Protein AF-A0A267GB12-F1 (afdb_monomer)

Secondary structure (DSSP, 8-state):
--HHHHHHHHHHHHGGGGGS-HHHHHT-TTBTTTB-HHHHHHHHHTTS-TTS--HHHHTT--HHHHHHHHHH---HHHHHHHHHHHHHHHHHHHHHTT-SS--THHHHHHHHHHHHHHHHHHHHHHHHHHHHHHHHS--

InterPro domains:
  IPR019465 Conserved oligomeric Golgi complex subunit 5 [PTHR13228] (1-113)

Mean predicted aligned error: 7.19 Å

Nearest PDB structures (foldseek):
  4p1n-assembly1_B  TM=3.080E-01  e=4.284E+00  Kluyveromyces marxianus

Foldseek 3Di:
DDPVVLVVLLCVLCVVLLPDDLQCLLPRPCDPPSYQLLVSLVSLQVVWDPLLDDLCVLVVHDPVVVVVVVVVDPDSLVSLVSRLVSLVVSVVVCVVVVPPDDTPNSVSSNCSSVVVNVVVVVVVVVVVVVVVVVVPPDD

Radius of gyration: 17.63 Å; Cα contacts (8 Å, |Δi|>4): 93; chains: 1; bounding box: 53×39×48 Å

Organism: NCBI:txid282301

pLDDT: mean 87.81, std 12.52, range [43.09, 97.31]

Structure (mmCIF, N/CA/C/O backbone):
data_AF-A0A267GB12-F1
#
_entry.id   AF-A0A267GB12-F1
#
loop_
_atom_site.group_PDB
_atom_site.id
_atom_site.type_symbol
_atom_site.label_atom_id
_atom_site.label_alt_id
_atom_site.label_comp_id
_atom_site.label_asym_id
_atom_site.label_entity_id
_atom_site.label_seq_id
_atom_site.pdbx_PDB_ins_code
_atom_site.Cartn_x
_atom_site.Cartn_y
_atom_site.Cartn_z
_atom_site.occupancy
_atom_site.B_iso_or_equiv
_atom_site.auth_seq_id
_atom_site.auth_comp_id
_atom_site.auth_asym_id
_atom_site.auth_atom_id
_atom_site.pdbx_PDB_model_num
ATOM 1 N N . MET A 1 1 ? 13.654 -4.481 -26.142 1.00 50.53 1 MET A N 1
ATOM 2 C CA . MET A 1 1 ? 12.817 -5.687 -25.912 1.00 50.53 1 MET A CA 1
ATOM 3 C C . MET A 1 1 ? 11.371 -5.267 -26.121 1.00 50.53 1 MET A C 1
ATOM 5 O O . MET A 1 1 ? 11.050 -4.176 -25.683 1.00 50.53 1 MET A O 1
ATOM 9 N N . SER A 1 2 ? 10.529 -6.041 -26.812 1.00 71.25 2 SER A N 1
ATOM 10 C CA . SER A 1 2 ? 9.129 -5.641 -27.029 1.00 71.25 2 SER A CA 1
ATOM 11 C C . SER A 1 2 ? 8.368 -5.544 -25.702 1.00 71.25 2 SER A C 1
ATOM 13 O O . SER A 1 2 ? 8.548 -6.398 -24.827 1.00 71.25 2 SER A O 1
ATOM 15 N N . ASP A 1 3 ? 7.495 -4.541 -25.563 1.00 74.50 3 ASP A N 1
ATOM 16 C CA . ASP A 1 3 ? 6.668 -4.331 -24.364 1.00 74.50 3 ASP A CA 1
ATOM 17 C C . ASP A 1 3 ? 5.916 -5.599 -23.958 1.00 74.50 3 ASP A C 1
ATOM 19 O O . ASP A 1 3 ? 5.821 -5.933 -22.776 1.00 74.50 3 ASP A O 1
ATOM 23 N N . LEU A 1 4 ? 5.442 -6.377 -24.932 1.00 83.19 4 LEU A N 1
ATOM 24 C CA . LEU A 1 4 ? 4.748 -7.642 -24.695 1.00 83.19 4 LEU A CA 1
ATOM 25 C C . LEU A 1 4 ? 5.577 -8.628 -23.850 1.00 83.19 4 LEU A C 1
ATOM 27 O O . LEU A 1 4 ? 5.041 -9.289 -22.960 1.00 83.19 4 LEU A O 1
ATOM 31 N N . GLY A 1 5 ? 6.894 -8.691 -24.069 1.00 87.06 5 GLY A N 1
ATOM 32 C CA . GLY A 1 5 ? 7.792 -9.539 -23.284 1.00 87.06 5 GLY A CA 1
ATOM 33 C C . GLY A 1 5 ? 7.933 -9.078 -21.830 1.00 87.06 5 GLY A C 1
ATOM 34 O O . GLY A 1 5 ? 8.073 -9.905 -20.927 1.00 87.06 5 GLY A O 1
ATOM 35 N N . GLN A 1 6 ? 7.859 -7.771 -21.567 1.00 84.75 6 GLN A N 1
ATOM 36 C CA . GLN A 1 6 ? 7.873 -7.229 -20.204 1.00 84.75 6 GLN A CA 1
ATOM 37 C C . GLN A 1 6 ? 6.561 -7.526 -19.469 1.00 84.75 6 GLN A C 1
ATOM 39 O O . GLN A 1 6 ? 6.592 -8.019 -18.340 1.00 84.75 6 GLN A O 1
ATOM 44 N N . HIS A 1 7 ? 5.418 -7.308 -20.124 1.00 87.81 7 HIS A N 1
ATOM 45 C CA . HIS A 1 7 ? 4.098 -7.613 -19.563 1.00 87.81 7 HIS A CA 1
ATOM 46 C C . HIS A 1 7 ? 3.942 -9.107 -19.250 1.00 87.81 7 HIS A C 1
ATOM 48 O O . HIS A 1 7 ? 3.457 -9.472 -18.178 1.00 87.81 7 HIS A O 1
ATOM 54 N N . TYR A 1 8 ? 4.425 -9.982 -20.134 1.00 90.38 8 TYR A N 1
ATOM 55 C CA . TYR A 1 8 ? 4.409 -11.426 -19.902 1.00 90.38 8 TYR A CA 1
ATOM 56 C C . TYR A 1 8 ? 5.275 -11.842 -18.702 1.00 90.38 8 TYR A C 1
ATOM 58 O O . TYR A 1 8 ? 4.828 -12.625 -17.859 1.00 90.38 8 TYR A O 1
ATOM 66 N N . ARG A 1 9 ? 6.491 -11.286 -18.574 1.00 89.69 9 ARG A N 1
ATOM 67 C CA . ARG A 1 9 ? 7.366 -11.531 -17.412 1.00 89.69 9 ARG A CA 1
ATOM 68 C C . ARG A 1 9 ? 6.711 -11.092 -16.104 1.00 89.69 9 ARG A C 1
ATOM 70 O O . ARG A 1 9 ? 6.697 -11.869 -15.152 1.00 89.69 9 ARG A O 1
ATOM 77 N N . ARG A 1 10 ? 6.103 -9.902 -16.088 1.00 92.56 10 ARG A N 1
ATOM 78 C CA . ARG A 1 10 ? 5.327 -9.385 -14.949 1.00 92.56 10 ARG A CA 1
ATOM 79 C C . ARG A 1 10 ? 4.206 -10.334 -14.552 1.00 92.56 10 ARG A C 1
ATOM 81 O O . ARG A 1 10 ? 4.124 -10.728 -13.395 1.00 92.56 10 ARG A O 1
ATOM 88 N N . LEU A 1 11 ? 3.382 -10.761 -15.507 1.00 93.06 11 LEU A N 1
ATOM 89 C CA . LEU A 1 11 ? 2.267 -11.665 -15.226 1.00 93.06 11 LEU A CA 1
ATOM 90 C C . LEU A 1 11 ? 2.745 -13.004 -14.643 1.00 93.06 11 LEU A C 1
ATOM 92 O O . LEU A 1 11 ? 2.154 -13.515 -13.690 1.00 93.06 11 LEU A O 1
ATOM 96 N N . ARG A 1 12 ? 3.838 -13.556 -15.184 1.00 94.00 12 ARG A N 1
ATOM 97 C CA . ARG A 1 12 ? 4.435 -14.805 -14.697 1.00 94.00 12 ARG A CA 1
ATOM 98 C C . ARG A 1 12 ? 4.982 -14.668 -13.275 1.00 94.00 12 ARG A C 1
ATOM 100 O O . ARG A 1 12 ? 4.768 -15.577 -12.478 1.00 94.00 12 ARG A O 1
ATOM 107 N N . ALA A 1 13 ? 5.646 -13.556 -12.962 1.00 93.69 13 ALA A N 1
ATOM 108 C CA . ALA A 1 13 ? 6.149 -13.270 -11.618 1.00 93.69 13 ALA A CA 1
ATOM 109 C C . ALA A 1 13 ? 5.013 -12.989 -10.618 1.00 93.69 13 ALA A C 1
ATOM 111 O O . ALA A 1 13 ? 5.096 -13.387 -9.460 1.00 93.69 13 ALA A O 1
ATOM 112 N N . PHE A 1 14 ? 3.922 -12.360 -11.068 1.00 94.44 14 PHE A N 1
ATOM 113 C CA . PHE A 1 14 ? 2.789 -11.995 -10.217 1.00 94.44 14 PHE A CA 1
ATOM 114 C C . PHE A 1 14 ? 1.895 -13.187 -9.854 1.00 94.44 14 PHE A C 1
ATOM 116 O O . PHE A 1 14 ? 1.460 -13.311 -8.712 1.00 94.44 14 PHE A O 1
ATOM 123 N N . ARG A 1 15 ? 1.625 -14.095 -10.804 1.00 93.94 15 ARG A N 1
ATOM 124 C CA . ARG A 1 15 ? 0.722 -15.246 -10.612 1.00 93.94 15 ARG A CA 1
ATOM 125 C C . ARG A 1 15 ? 0.960 -16.048 -9.318 1.00 93.94 15 ARG A C 1
ATOM 127 O O . ARG A 1 15 ? -0.029 -16.313 -8.636 1.00 93.94 15 ARG A O 1
ATOM 134 N N . PRO A 1 16 ? 2.191 -16.461 -8.948 1.00 93.50 16 PRO A N 1
ATOM 135 C CA . PRO A 1 16 ? 2.405 -17.223 -7.715 1.00 93.50 16 PRO A CA 1
ATOM 136 C C . PRO A 1 16 ? 2.072 -16.425 -6.447 1.00 93.50 16 PRO A C 1
ATOM 138 O O . PRO A 1 16 ? 1.662 -17.025 -5.455 1.00 93.50 16 PRO A O 1
ATOM 141 N N . LEU A 1 17 ? 2.170 -15.089 -6.476 1.00 94.31 17 LEU A N 1
ATOM 142 C CA . LEU A 1 17 ? 1.898 -14.238 -5.312 1.00 94.31 17 LEU A CA 1
ATOM 143 C C . LEU A 1 17 ? 0.443 -14.333 -4.849 1.00 94.31 17 LEU A C 1
ATOM 145 O O . LEU A 1 17 ? 0.175 -14.198 -3.656 1.00 94.31 17 LEU A O 1
ATOM 149 N N . LEU A 1 18 ? -0.493 -14.616 -5.764 1.00 92.88 18 LEU A N 1
ATOM 150 C CA . LEU A 1 18 ? -1.931 -14.712 -5.484 1.00 92.88 18 LEU A CA 1
ATOM 151 C C . LEU A 1 18 ? -2.272 -15.739 -4.398 1.00 92.88 18 LEU A C 1
ATOM 153 O O . LEU A 1 18 ? -3.240 -15.539 -3.666 1.00 92.88 18 LEU A O 1
ATOM 157 N N . PHE A 1 19 ? -1.452 -16.780 -4.253 1.00 93.00 19 PHE A N 1
ATOM 158 C CA . PHE A 1 19 ? -1.686 -17.902 -3.340 1.00 93.00 19 PHE A CA 1
ATOM 159 C C . PHE A 1 19 ? -0.731 -17.917 -2.136 1.00 93.00 19 PHE A C 1
ATOM 161 O O . PHE A 1 19 ? -0.771 -18.834 -1.322 1.00 93.00 19 PHE A O 1
ATOM 168 N N . GLN A 1 20 ? 0.140 -16.914 -2.018 1.00 93.44 20 GLN A N 1
ATOM 169 C CA . GLN A 1 20 ? 1.129 -16.806 -0.946 1.00 93.44 20 GLN A CA 1
ATOM 170 C C . GLN A 1 20 ? 0.635 -15.917 0.200 1.00 93.44 20 GLN A C 1
ATOM 172 O O . GLN A 1 20 ? -0.153 -14.992 -0.010 1.00 93.44 20 GLN A O 1
ATOM 177 N N . SER A 1 21 ? 1.142 -16.150 1.416 1.00 92.69 21 SER A N 1
ATOM 178 C CA . SER A 1 21 ? 0.866 -15.277 2.565 1.00 92.69 21 SER A CA 1
ATOM 179 C C . SER A 1 21 ? 1.454 -13.875 2.361 1.00 92.69 21 SER A C 1
ATOM 181 O O . SER A 1 21 ? 2.407 -13.704 1.604 1.00 92.69 21 SER A O 1
ATOM 183 N N . ALA A 1 22 ? 0.915 -12.865 3.055 1.00 91.44 22 ALA A N 1
ATOM 184 C CA . ALA A 1 22 ? 1.392 -11.481 2.945 1.00 91.44 22 ALA A CA 1
ATOM 185 C C . ALA A 1 22 ? 2.912 -11.357 3.162 1.00 91.44 22 ALA A C 1
ATOM 187 O O . ALA A 1 22 ? 3.587 -10.667 2.404 1.00 91.44 22 ALA A O 1
ATOM 188 N N . HIS A 1 23 ? 3.454 -12.092 4.139 1.00 92.19 23 HIS A N 1
ATOM 189 C CA . HIS A 1 23 ? 4.886 -12.111 4.431 1.00 92.19 23 HIS A CA 1
ATOM 190 C C . HIS A 1 23 ? 5.721 -12.695 3.280 1.00 92.19 23 HIS A C 1
ATOM 192 O O . HIS A 1 23 ? 6.746 -12.128 2.918 1.00 92.19 23 HIS A O 1
ATOM 198 N N . HIS A 1 24 ? 5.292 -13.808 2.674 1.00 92.56 24 HIS A N 1
ATOM 199 C CA . HIS A 1 24 ? 6.000 -14.380 1.522 1.00 92.56 24 HIS A CA 1
ATOM 200 C C . HIS A 1 24 ? 5.906 -13.480 0.291 1.00 92.56 24 HIS A C 1
ATOM 202 O O . HIS A 1 24 ? 6.885 -13.334 -0.432 1.00 92.56 24 HIS A O 1
ATOM 208 N N . VAL A 1 25 ? 4.750 -12.842 0.089 1.00 92.75 25 VAL A N 1
ATOM 209 C CA . VAL A 1 25 ? 4.555 -11.892 -1.006 1.00 92.75 25 VAL A CA 1
ATOM 210 C C . VAL A 1 25 ? 5.511 -10.710 -0.881 1.00 92.75 25 VAL A C 1
ATOM 212 O O . VAL A 1 25 ? 6.170 -10.389 -1.858 1.00 92.75 25 VAL A O 1
ATOM 215 N N . ALA A 1 26 ? 5.630 -10.095 0.298 1.00 91.75 26 ALA A N 1
ATOM 216 C CA . ALA A 1 26 ? 6.475 -8.914 0.491 1.00 91.75 26 ALA A CA 1
ATOM 217 C C . ALA A 1 26 ? 7.986 -9.190 0.403 1.00 91.75 26 ALA A C 1
ATOM 219 O O . ALA A 1 26 ? 8.746 -8.274 0.122 1.00 91.75 26 ALA A O 1
ATOM 220 N N . ASN A 1 27 ? 8.418 -10.437 0.614 1.00 90.12 27 ASN A N 1
ATOM 221 C CA . ASN A 1 27 ? 9.825 -10.844 0.519 1.00 90.12 27 ASN A CA 1
ATOM 222 C C . ASN A 1 27 ? 10.186 -11.447 -0.849 1.00 90.12 27 ASN A C 1
ATOM 224 O O . ASN A 1 27 ? 11.218 -12.105 -0.990 1.00 90.12 27 ASN A O 1
ATOM 228 N N . ASN A 1 28 ? 9.323 -11.299 -1.856 1.00 91.94 28 ASN A N 1
ATOM 229 C CA . ASN A 1 28 ? 9.595 -11.857 -3.169 1.00 91.94 28 ASN A CA 1
ATOM 230 C C . ASN A 1 28 ? 10.737 -11.077 -3.864 1.00 91.94 28 ASN A C 1
ATOM 232 O O . ASN A 1 28 ? 10.634 -9.861 -4.006 1.00 91.94 28 ASN A O 1
ATOM 236 N N . PRO A 1 29 ? 11.797 -11.748 -4.352 1.00 90.62 29 PRO A N 1
ATOM 237 C CA . PRO A 1 29 ? 12.953 -11.072 -4.947 1.00 90.62 29 PRO A CA 1
ATOM 238 C C . PRO A 1 29 ? 12.650 -10.405 -6.294 1.00 90.62 29 PRO A C 1
ATOM 240 O O . PRO A 1 29 ? 13.403 -9.552 -6.736 1.00 90.62 29 PRO A O 1
ATOM 243 N N . SER A 1 30 ? 11.546 -10.763 -6.958 1.00 91.88 30 SER A N 1
ATOM 244 C CA . SER A 1 30 ? 11.146 -10.141 -8.223 1.00 91.88 30 SER A CA 1
ATOM 245 C C . SER A 1 30 ? 10.564 -8.734 -8.050 1.00 91.88 30 SER A C 1
ATOM 247 O O . SER A 1 30 ? 10.247 -8.096 -9.057 1.00 91.88 30 SER A O 1
ATOM 249 N N . ILE A 1 31 ? 10.378 -8.254 -6.816 1.00 93.31 31 ILE A N 1
ATOM 250 C CA . ILE A 1 31 ? 9.883 -6.904 -6.526 1.00 93.31 31 ILE A CA 1
ATOM 251 C C . ILE A 1 31 ? 11.011 -5.892 -6.719 1.00 93.31 31 ILE A C 1
ATOM 253 O O . ILE A 1 31 ? 12.120 -6.086 -6.238 1.00 93.31 31 ILE A O 1
ATOM 257 N N . GLY A 1 32 ? 10.731 -4.812 -7.444 1.00 86.94 32 GLY A N 1
ATOM 258 C CA . GLY A 1 32 ? 11.726 -3.819 -7.855 1.00 86.94 32 GLY A CA 1
ATOM 259 C C . GLY A 1 32 ? 12.459 -4.190 -9.147 1.00 86.94 32 GLY A C 1
ATOM 260 O O . GLY A 1 32 ? 12.874 -3.297 -9.873 1.00 86.94 32 GLY A O 1
ATOM 261 N N . GLU A 1 33 ? 12.539 -5.478 -9.494 1.00 87.44 33 GLU A N 1
ATOM 262 C CA . GLU A 1 33 ? 13.137 -5.938 -10.754 1.00 87.44 33 GLU A CA 1
ATOM 263 C C . GLU A 1 33 ? 12.072 -6.138 -11.846 1.00 87.44 33 GLU A C 1
ATOM 265 O O . GLU A 1 33 ? 11.984 -5.391 -12.822 1.00 87.44 33 GLU A O 1
ATOM 270 N N . ALA A 1 34 ? 11.225 -7.158 -11.687 1.00 88.69 34 ALA A N 1
ATOM 271 C CA . ALA A 1 34 ? 10.172 -7.474 -12.647 1.00 88.69 34 ALA A CA 1
ATOM 272 C C . ALA A 1 34 ? 8.830 -6.859 -12.241 1.00 88.69 34 ALA A C 1
ATOM 274 O O . ALA A 1 34 ? 8.053 -6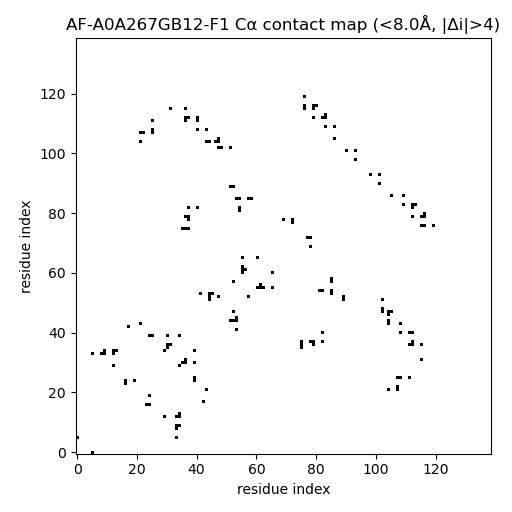.454 -13.108 1.00 88.69 34 ALA A O 1
ATOM 275 N N . LEU A 1 35 ? 8.548 -6.799 -10.938 1.00 93.38 35 LEU A N 1
ATOM 276 C CA . LEU A 1 35 ? 7.279 -6.364 -10.369 1.00 93.38 35 LEU A CA 1
ATOM 277 C C . LEU A 1 35 ? 7.414 -4.992 -9.700 1.00 93.38 35 LEU A C 1
ATOM 279 O O . LEU A 1 35 ? 8.237 -4.844 -8.798 1.00 93.38 35 LEU A O 1
ATOM 283 N N . PRO A 1 36 ? 6.566 -4.013 -10.057 1.00 93.19 36 PRO A N 1
ATOM 284 C CA . PRO A 1 36 ? 6.439 -2.785 -9.280 1.00 93.19 36 PRO A CA 1
ATOM 285 C C . PRO A 1 36 ? 6.005 -3.094 -7.839 1.00 93.19 36 PRO A C 1
ATOM 287 O O . PRO A 1 36 ? 5.071 -3.872 -7.617 1.00 93.19 36 PRO A O 1
ATOM 290 N N . ALA A 1 37 ? 6.657 -2.479 -6.855 1.00 95.50 37 ALA A N 1
ATOM 291 C CA . ALA A 1 37 ? 6.316 -2.623 -5.441 1.00 95.50 37 ALA A CA 1
ATOM 292 C C . ALA A 1 37 ? 4.907 -2.092 -5.135 1.00 95.50 37 ALA A C 1
ATOM 294 O O . ALA A 1 37 ? 4.172 -2.686 -4.348 1.00 95.50 37 ALA A O 1
ATOM 295 N N . SER A 1 38 ? 4.487 -1.033 -5.825 1.00 95.31 38 SER A N 1
ATOM 296 C CA . SER A 1 38 ? 3.141 -0.474 -5.800 1.00 95.31 38 SER A CA 1
ATOM 297 C C . SER A 1 38 ? 2.105 -1.520 -6.209 1.00 95.31 38 SER A C 1
ATOM 299 O O . SER A 1 38 ? 1.104 -1.690 -5.518 1.00 95.31 38 SER A O 1
ATOM 301 N N . LEU A 1 39 ? 2.349 -2.297 -7.268 1.00 94.69 39 LEU A N 1
ATOM 302 C CA . LEU A 1 39 ? 1.455 -3.382 -7.690 1.00 94.69 39 LEU A CA 1
ATOM 303 C C . LEU A 1 39 ? 1.321 -4.459 -6.603 1.00 94.69 39 LEU A C 1
ATOM 305 O O . LEU A 1 39 ? 0.218 -4.936 -6.329 1.00 94.69 39 LEU A O 1
ATOM 309 N N . VAL A 1 40 ? 2.425 -4.822 -5.951 1.00 96.50 40 VAL A N 1
ATOM 310 C CA . VAL A 1 40 ? 2.406 -5.788 -4.844 1.00 96.50 40 VAL A CA 1
ATOM 311 C C . VAL A 1 40 ? 1.686 -5.224 -3.619 1.00 96.50 40 VAL A C 1
ATOM 313 O O . VAL A 1 40 ? 0.893 -5.931 -2.997 1.00 96.50 40 VAL A O 1
ATOM 316 N N . ALA A 1 41 ? 1.871 -3.942 -3.309 1.00 96.56 41 ALA A N 1
ATOM 317 C CA . ALA A 1 41 ? 1.134 -3.275 -2.245 1.00 96.56 41 ALA A CA 1
ATOM 318 C C . ALA A 1 41 ? -0.383 -3.325 -2.496 1.00 96.56 41 ALA A C 1
ATOM 320 O O . ALA A 1 41 ? -1.138 -3.644 -1.580 1.00 96.56 41 ALA A O 1
ATOM 321 N N . HIS A 1 42 ? -0.847 -3.125 -3.735 1.00 95.88 42 HIS A N 1
ATOM 322 C CA . HIS A 1 42 ? -2.269 -3.275 -4.081 1.00 95.88 42 HIS A CA 1
ATOM 323 C C . HIS A 1 42 ? -2.807 -4.687 -3.833 1.00 95.88 42 HIS A C 1
ATOM 325 O O . HIS A 1 42 ? -3.913 -4.831 -3.310 1.00 95.88 42 HIS A O 1
ATOM 331 N N . LEU A 1 43 ? -2.027 -5.726 -4.152 1.00 96.12 43 LEU A N 1
ATOM 332 C CA . LEU A 1 43 ? -2.386 -7.112 -3.828 1.00 96.12 43 LEU A CA 1
ATOM 333 C C . LEU A 1 43 ? -2.509 -7.328 -2.311 1.00 96.12 43 LEU A C 1
ATOM 335 O O . LEU A 1 43 ? -3.363 -8.083 -1.851 1.00 96.12 43 LEU A O 1
ATOM 339 N N . LEU A 1 44 ? -1.663 -6.680 -1.514 1.00 96.38 44 LEU A N 1
ATOM 340 C CA . LEU A 1 44 ? -1.752 -6.761 -0.058 1.00 96.38 44 LEU A CA 1
ATOM 341 C C . LEU A 1 44 ? -2.968 -5.992 0.482 1.00 96.38 44 LEU A C 1
ATOM 343 O O . LEU A 1 44 ? -3.665 -6.514 1.351 1.00 96.38 44 LEU A O 1
ATOM 347 N N . PHE A 1 45 ? -3.296 -4.822 -0.077 1.00 95.75 45 PHE A N 1
ATOM 348 C CA . PHE A 1 45 ? -4.534 -4.102 0.252 1.00 95.75 45 PHE A CA 1
ATOM 349 C C . PHE A 1 45 ? -5.790 -4.901 -0.089 1.00 95.75 45 PHE A C 1
ATOM 351 O O . PHE A 1 45 ? -6.748 -4.862 0.675 1.00 95.75 45 PHE A O 1
ATOM 358 N N . SER A 1 46 ? -5.800 -5.674 -1.179 1.00 94.19 46 SER A N 1
ATOM 359 C CA . SER A 1 46 ? -6.962 -6.511 -1.519 1.00 94.19 46 SER A CA 1
ATOM 360 C C . SER A 1 46 ? -7.206 -7.650 -0.520 1.00 94.19 46 SER A C 1
ATOM 362 O O . SER A 1 46 ? -8.232 -8.319 -0.596 1.00 94.19 46 SER A O 1
ATOM 364 N N . ARG A 1 47 ? -6.253 -7.905 0.385 1.00 92.62 47 ARG A N 1
ATOM 365 C CA . ARG A 1 47 ? -6.335 -8.887 1.477 1.00 92.62 47 ARG A CA 1
ATOM 366 C C . ARG A 1 47 ? -6.527 -8.227 2.843 1.00 92.62 47 ARG A C 1
ATOM 368 O O . ARG A 1 47 ? -6.593 -8.932 3.848 1.00 92.62 47 ARG A O 1
ATOM 375 N N . ALA A 1 48 ? -6.544 -6.898 2.890 1.00 93.31 48 ALA A N 1
ATOM 376 C CA . ALA A 1 48 ? -6.692 -6.151 4.122 1.00 93.31 48 ALA A CA 1
ATOM 377 C C . ALA A 1 48 ? -8.142 -6.227 4.634 1.00 93.31 48 ALA A C 1
ATOM 379 O O . ALA A 1 48 ? -9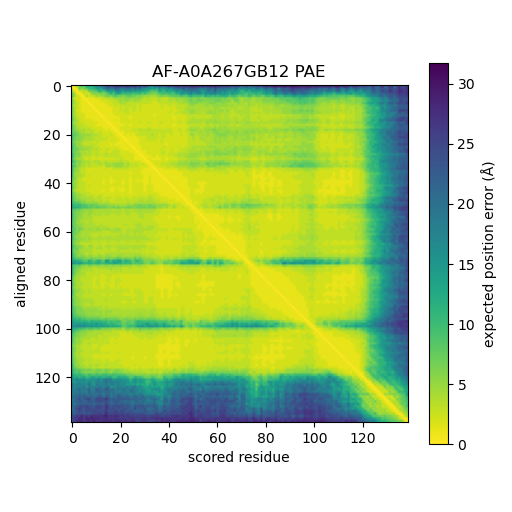.077 -6.361 3.840 1.00 93.31 48 ALA A O 1
ATOM 380 N N . PRO A 1 49 ? -8.345 -6.160 5.958 1.00 92.12 49 PRO A N 1
ATOM 381 C CA . PRO A 1 49 ? -9.680 -6.059 6.531 1.00 92.12 49 PRO A CA 1
ATOM 382 C C . PRO A 1 49 ? -10.350 -4.723 6.165 1.00 92.12 49 PRO A C 1
ATOM 384 O O . PRO A 1 49 ? -9.696 -3.753 5.793 1.00 92.12 49 PRO A O 1
ATOM 387 N N . VAL A 1 50 ? -11.677 -4.674 6.295 1.00 87.81 50 VAL A N 1
ATOM 388 C CA . VAL A 1 50 ? -12.528 -3.530 5.903 1.00 87.81 50 VAL A CA 1
ATOM 389 C C . VAL A 1 50 ? -12.182 -2.210 6.608 1.00 87.81 50 VAL A C 1
ATOM 391 O O . VAL A 1 50 ? -12.398 -1.137 6.047 1.00 87.81 50 VAL A O 1
ATOM 394 N N . ASP A 1 51 ? -11.630 -2.261 7.820 1.00 88.38 51 ASP A N 1
ATOM 395 C CA . ASP A 1 51 ? -11.183 -1.078 8.564 1.00 88.38 51 ASP A CA 1
ATOM 396 C C . ASP A 1 51 ? -9.914 -0.444 7.972 1.00 88.38 51 ASP A C 1
ATOM 398 O O . ASP A 1 51 ? -9.634 0.732 8.223 1.00 88.38 51 ASP A O 1
ATOM 402 N N . MET A 1 52 ? -9.159 -1.207 7.177 1.00 93.88 52 MET A N 1
ATOM 403 C CA . MET A 1 52 ? -7.993 -0.749 6.437 1.00 93.88 52 MET A CA 1
ATOM 404 C C . MET A 1 52 ? -8.381 -0.482 4.982 1.00 93.88 52 MET A C 1
ATOM 406 O O . MET A 1 52 ? -8.269 -1.328 4.097 1.00 93.88 52 MET A O 1
ATOM 410 N N . GLN A 1 53 ? -8.847 0.740 4.742 1.00 93.56 53 GLN A N 1
ATOM 411 C CA . GLN A 1 53 ? -9.260 1.187 3.418 1.00 93.56 53 GLN A CA 1
ATOM 412 C C . GLN A 1 53 ? -8.108 1.152 2.408 1.00 93.56 53 GLN A C 1
ATOM 414 O O . GLN A 1 53 ? -6.958 1.466 2.720 1.00 93.56 53 GLN A O 1
ATOM 419 N N . SER A 1 54 ? -8.444 0.812 1.165 1.00 94.88 54 SER A N 1
ATOM 420 C CA . SER A 1 54 ? -7.500 0.879 0.051 1.00 94.88 54 SER A CA 1
ATOM 421 C C . SER A 1 54 ? -7.153 2.338 -0.316 1.00 94.88 54 SER A C 1
ATOM 423 O O . SER A 1 54 ? -7.943 3.238 -0.007 1.00 94.88 54 SER A O 1
ATOM 425 N N . PRO A 1 55 ? -6.028 2.599 -1.015 1.00 96.12 55 PRO A N 1
ATOM 426 C CA . PRO A 1 55 ? -5.562 3.964 -1.290 1.00 96.12 55 PRO A CA 1
ATOM 427 C C . PRO A 1 55 ? -6.593 4.858 -1.988 1.00 96.12 55 PRO A C 1
ATOM 429 O O . PRO A 1 55 ? -6.788 6.008 -1.599 1.00 96.12 55 PRO A O 1
ATOM 432 N N . HIS A 1 56 ? -7.317 4.324 -2.977 1.00 96.25 56 HIS A N 1
ATOM 433 C CA . HIS A 1 56 ? -8.359 5.088 -3.667 1.00 96.25 56 HIS A CA 1
ATOM 434 C C . HIS A 1 56 ? -9.544 5.405 -2.748 1.00 96.25 56 HIS A C 1
ATOM 436 O O . HIS A 1 56 ? -10.062 6.517 -2.779 1.00 96.25 56 HIS A O 1
ATOM 442 N N . THR A 1 57 ? -9.952 4.454 -1.901 1.00 95.44 57 THR A N 1
ATOM 443 C CA . THR A 1 57 ? -11.063 4.642 -0.961 1.00 95.44 57 THR A CA 1
ATOM 444 C C . THR A 1 57 ? -10.715 5.696 0.086 1.00 95.44 57 THR A C 1
ATOM 446 O O . THR A 1 57 ? -11.515 6.597 0.325 1.00 95.44 57 THR A O 1
ATOM 449 N N . ALA A 1 58 ? -9.510 5.627 0.660 1.00 94.25 58 ALA A N 1
ATOM 450 C CA . ALA A 1 58 ? -9.032 6.586 1.654 1.00 94.25 58 ALA A CA 1
ATOM 451 C C . ALA A 1 58 ? -8.933 8.016 1.090 1.00 94.25 58 ALA A C 1
ATOM 453 O O . ALA A 1 58 ? -9.187 8.983 1.804 1.00 94.25 58 ALA A O 1
ATOM 454 N N . ALA A 1 59 ? -8.614 8.153 -0.201 1.00 94.56 59 ALA A N 1
ATOM 455 C CA . ALA A 1 59 ? -8.581 9.434 -0.9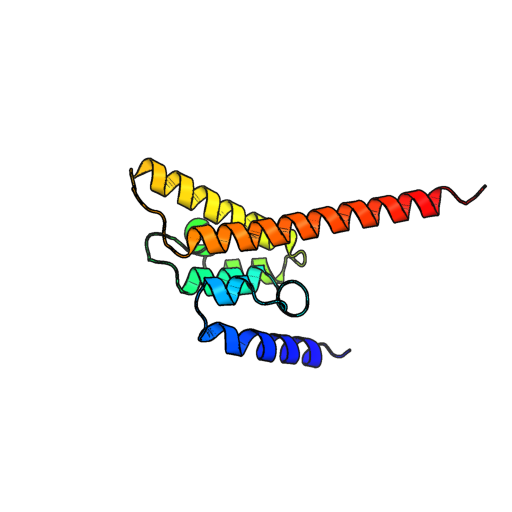07 1.00 94.56 59 ALA A CA 1
ATOM 456 C C . ALA A 1 59 ? -9.959 9.915 -1.411 1.00 94.56 59 ALA A C 1
ATOM 458 O O . ALA A 1 59 ? -10.057 10.998 -1.991 1.00 94.56 59 ALA A O 1
ATOM 459 N N . GLY A 1 60 ? -11.024 9.121 -1.240 1.00 96.25 60 GLY A N 1
ATOM 460 C CA . GLY A 1 60 ? -12.355 9.427 -1.773 1.00 96.25 60 GLY A CA 1
ATOM 461 C C . GLY A 1 60 ? -12.431 9.385 -3.304 1.00 96.25 60 GLY A C 1
ATOM 462 O O . GLY A 1 60 ? -13.240 10.088 -3.909 1.00 96.25 60 GLY A O 1
ATOM 463 N N . TRP A 1 61 ? -11.562 8.613 -3.958 1.00 96.81 61 TRP A N 1
ATOM 464 C CA . TRP A 1 61 ? -11.505 8.490 -5.414 1.00 96.81 61 TRP A CA 1
ATOM 465 C C . TRP A 1 61 ? -12.233 7.240 -5.901 1.00 96.81 61 TRP A C 1
ATOM 467 O O . TRP A 1 61 ? -12.235 6.194 -5.251 1.00 96.81 61 TRP A O 1
ATOM 477 N N . SER A 1 62 ? -12.808 7.330 -7.102 1.00 97.31 62 SER A N 1
ATOM 478 C CA . SER A 1 62 ? -13.263 6.140 -7.816 1.00 97.31 62 SER A CA 1
ATOM 479 C C . SER A 1 62 ? -12.070 5.288 -8.252 1.00 97.31 62 SER A C 1
ATOM 481 O O . SER A 1 62 ? -10.969 5.798 -8.480 1.00 97.31 62 SER A O 1
ATOM 483 N N . VAL A 1 63 ? -12.306 3.986 -8.432 1.00 95.25 63 VAL A N 1
ATOM 484 C CA . VAL A 1 63 ? -11.285 3.057 -8.938 1.00 95.25 63 VAL A CA 1
ATOM 485 C C . VAL A 1 63 ? -10.743 3.530 -10.289 1.00 95.25 63 VAL A C 1
ATOM 487 O O . VAL A 1 63 ? -9.534 3.569 -10.474 1.00 95.25 63 VAL A O 1
ATOM 490 N N . SER A 1 64 ? -11.610 3.963 -11.210 1.00 96.25 64 SER A N 1
ATOM 491 C CA . SER A 1 64 ? -11.197 4.437 -12.538 1.00 96.25 64 SER A CA 1
ATOM 492 C C . SER A 1 64 ? -10.291 5.666 -12.474 1.00 96.25 64 SER A C 1
ATOM 494 O O . SER A 1 64 ? -9.279 5.706 -13.168 1.00 96.25 64 SER A O 1
ATOM 496 N N . ARG A 1 65 ? -10.610 6.643 -11.610 1.00 96.44 65 ARG A N 1
ATOM 497 C CA . ARG A 1 65 ? -9.755 7.823 -11.402 1.00 96.44 65 ARG A CA 1
ATOM 498 C C . ARG A 1 65 ? -8.385 7.412 -10.878 1.00 96.44 65 ARG A C 1
ATOM 500 O O . ARG A 1 65 ? -7.373 7.924 -11.340 1.00 96.44 65 ARG A O 1
ATOM 507 N N . TYR A 1 66 ? -8.362 6.493 -9.919 1.00 95.62 66 TYR A N 1
ATOM 508 C CA . TYR A 1 66 ? -7.120 6.031 -9.322 1.00 95.62 66 TYR A CA 1
ATOM 509 C C . TYR A 1 66 ? -6.256 5.228 -10.298 1.00 95.62 66 TYR A C 1
ATOM 511 O O . TYR A 1 66 ? -5.052 5.440 -10.355 1.00 95.62 66 TYR A O 1
ATOM 519 N N . VAL A 1 67 ? -6.861 4.357 -11.109 1.00 93.62 67 VAL A N 1
ATOM 520 C CA . VAL A 1 67 ? -6.141 3.618 -12.155 1.00 93.62 67 VAL A CA 1
ATOM 521 C C . VAL A 1 67 ? -5.580 4.568 -13.211 1.00 93.62 67 VAL A C 1
ATOM 523 O O . VAL A 1 67 ? -4.426 4.397 -13.580 1.00 93.62 67 VAL A O 1
ATOM 526 N N . SER A 1 68 ? -6.335 5.586 -13.648 1.00 94.44 68 SER A N 1
ATOM 527 C CA . SER A 1 68 ? -5.797 6.621 -14.550 1.00 94.44 68 SER A CA 1
ATOM 528 C C . SER A 1 68 ? -4.569 7.277 -13.931 1.00 94.44 68 SER A C 1
ATOM 530 O O . SER A 1 68 ? -3.501 7.247 -14.520 1.00 94.44 68 SER A O 1
ATOM 532 N N . TRP A 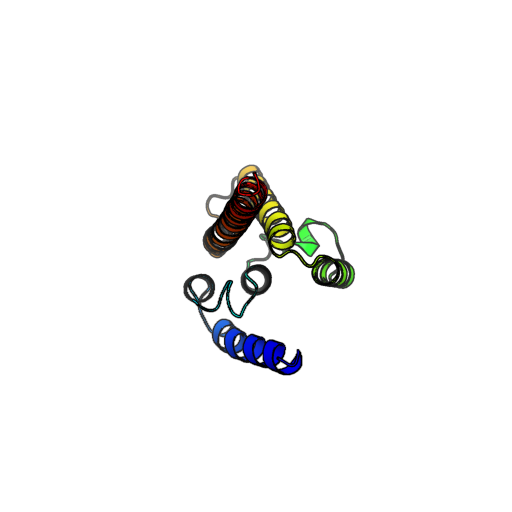1 69 ? -4.686 7.741 -12.684 1.00 94.44 69 TRP A N 1
ATOM 533 C CA . TR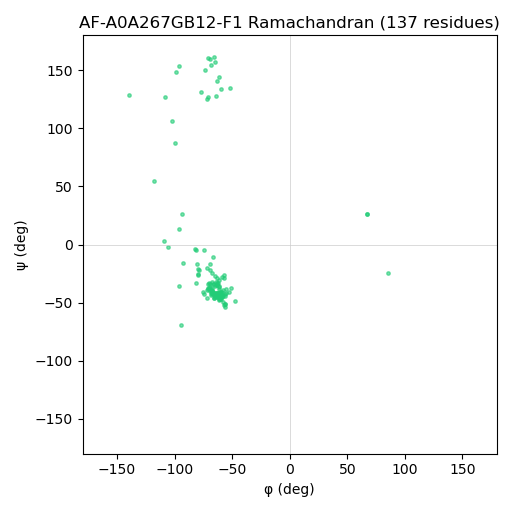P A 1 69 ? -3.570 8.348 -11.963 1.00 94.44 69 TRP A CA 1
ATOM 534 C C . TRP A 1 69 ? -2.347 7.418 -11.863 1.00 94.44 69 TRP A C 1
ATOM 536 O O . TRP A 1 69 ? -1.229 7.852 -12.099 1.00 94.44 69 TRP A O 1
ATOM 546 N N . LEU A 1 70 ? -2.528 6.123 -11.583 1.00 92.19 70 LEU A N 1
ATOM 547 C CA 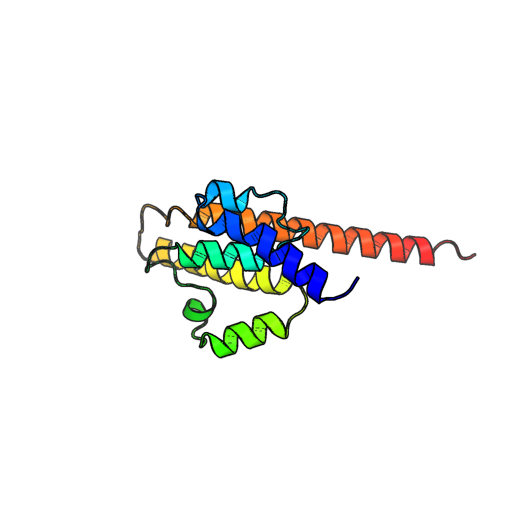. LEU A 1 70 ? -1.412 5.167 -11.548 1.00 92.19 70 LEU A CA 1
ATOM 548 C C . LEU A 1 70 ? -0.711 5.000 -12.905 1.00 92.19 70 LEU A C 1
ATOM 550 O O . LEU A 1 70 ? 0.488 4.731 -12.927 1.00 92.19 70 LEU A O 1
ATOM 554 N N . LEU A 1 71 ? -1.458 5.099 -14.008 1.00 88.62 71 LEU A N 1
ATOM 555 C CA . LEU A 1 71 ? -0.935 4.971 -15.371 1.00 88.62 71 LEU A CA 1
ATOM 556 C C . LEU A 1 71 ? -0.292 6.272 -15.871 1.00 88.62 71 LEU A C 1
ATOM 558 O O . LEU A 1 71 ? 0.681 6.209 -16.618 1.00 88.62 71 LEU A O 1
ATOM 562 N N . ASP A 1 72 ? -0.813 7.423 -15.441 1.00 90.31 72 ASP A N 1
ATOM 563 C CA . ASP A 1 72 ? -0.353 8.755 -15.849 1.00 90.31 72 ASP A CA 1
ATOM 564 C C . ASP A 1 72 ? 0.934 9.186 -15.121 1.00 90.31 72 ASP A C 1
ATOM 566 O O . ASP A 1 72 ? 1.673 10.036 -15.615 1.00 90.31 72 ASP A O 1
ATOM 570 N N . TYR A 1 73 ? 1.223 8.601 -13.954 1.00 82.50 73 TYR A N 1
ATOM 571 C CA . TYR A 1 73 ? 2.416 8.898 -13.158 1.00 82.50 73 TYR A CA 1
ATOM 572 C C . TYR A 1 73 ? 3.451 7.790 -13.349 1.00 82.50 73 TYR A C 1
ATOM 574 O O . TYR A 1 73 ? 3.248 6.706 -12.802 1.00 82.50 73 TYR A O 1
ATOM 582 N N . PRO A 1 74 ? 4.548 8.015 -14.098 1.00 75.62 74 PRO A N 1
ATOM 583 C CA . PRO A 1 74 ? 5.505 6.962 -14.438 1.00 75.62 74 PRO A CA 1
ATOM 584 C C . PRO A 1 74 ? 6.339 6.514 -13.232 1.00 75.62 74 PRO A C 1
ATOM 586 O O . PRO A 1 74 ? 6.612 5.314 -13.091 1.00 75.62 74 PRO A O 1
ATOM 589 N N . GLU A 1 75 ? 6.651 7.443 -12.328 1.00 89.94 75 GLU A N 1
ATOM 590 C CA . GLU A 1 75 ? 7.557 7.206 -11.212 1.00 89.94 75 GLU A CA 1
ATOM 591 C C . GLU A 1 75 ? 6.947 6.310 -10.135 1.00 89.94 75 GLU A C 1
ATOM 593 O O . GLU A 1 75 ? 5.874 6.554 -9.576 1.00 89.94 75 GLU A O 1
ATOM 598 N N . GLU A 1 76 ? 7.668 5.237 -9.818 1.00 92.06 76 GLU A N 1
ATOM 599 C CA . GLU A 1 76 ? 7.259 4.290 -8.784 1.00 92.06 76 GLU A CA 1
ATOM 600 C C . GLU A 1 76 ? 7.290 4.923 -7.391 1.00 92.06 76 GLU A C 1
ATOM 602 O O . GLU A 1 76 ? 6.428 4.630 -6.560 1.00 92.06 76 GLU A O 1
ATOM 607 N N . SER A 1 77 ? 8.239 5.829 -7.152 1.00 93.38 77 SER A N 1
ATOM 608 C CA . SER A 1 77 ? 8.387 6.554 -5.891 1.00 93.38 77 SER A CA 1
ATOM 609 C C . SER A 1 77 ? 7.136 7.370 -5.551 1.00 93.38 77 SER A C 1
ATOM 611 O O . SER A 1 77 ? 6.675 7.328 -4.412 1.00 93.38 77 SER A O 1
ATOM 613 N N . ASP A 1 78 ? 6.508 8.026 -6.526 1.00 93.56 78 ASP A N 1
ATOM 614 C CA . ASP A 1 78 ? 5.284 8.805 -6.309 1.00 93.56 78 ASP A CA 1
ATOM 615 C C . ASP A 1 78 ? 4.081 7.919 -5.980 1.00 93.56 78 ASP A C 1
ATOM 617 O O . ASP A 1 78 ? 3.327 8.201 -5.039 1.00 93.56 78 ASP A O 1
ATOM 621 N N . ARG A 1 79 ? 3.940 6.787 -6.682 1.00 95.06 79 ARG A N 1
ATOM 622 C CA . ARG A 1 79 ? 2.925 5.768 -6.362 1.00 95.06 79 ARG A CA 1
ATOM 623 C C . ARG A 1 79 ? 3.109 5.241 -4.941 1.00 95.06 79 ARG A C 1
ATOM 625 O O . ARG A 1 79 ? 2.138 5.127 -4.188 1.00 95.06 79 ARG A O 1
ATOM 632 N N . LEU A 1 80 ? 4.348 4.956 -4.550 1.00 96.12 80 LEU A N 1
ATOM 633 C CA . LEU A 1 80 ? 4.680 4.472 -3.213 1.00 96.12 80 LEU A CA 1
ATOM 634 C C . LEU A 1 80 ? 4.477 5.538 -2.128 1.00 96.12 80 LEU A C 1
ATOM 636 O O . LEU A 1 80 ? 3.946 5.200 -1.074 1.00 96.12 80 LEU A O 1
ATOM 640 N N . ARG A 1 81 ? 4.805 6.814 -2.371 1.00 95.62 81 ARG A N 1
ATOM 641 C CA . ARG A 1 81 ? 4.537 7.931 -1.439 1.00 95.62 81 ARG A CA 1
ATOM 642 C C . ARG A 1 81 ? 3.042 8.103 -1.190 1.00 95.62 81 ARG A C 1
ATOM 644 O O . ARG A 1 81 ? 2.619 8.265 -0.046 1.00 95.62 81 ARG A O 1
ATOM 651 N N . PHE A 1 82 ? 2.225 8.002 -2.237 1.00 95.94 82 PHE A N 1
ATOM 652 C CA . PHE A 1 82 ? 0.767 8.042 -2.101 1.00 95.94 82 PHE A CA 1
ATOM 653 C C . PHE A 1 82 ? 0.249 6.890 -1.227 1.00 95.94 82 PHE A C 1
ATOM 655 O O . PHE A 1 82 ? -0.554 7.086 -0.307 1.00 95.94 82 PHE A O 1
ATOM 662 N N . ILE A 1 83 ? 0.748 5.677 -1.475 1.00 96.81 83 ILE A N 1
ATOM 663 C CA . ILE A 1 83 ? 0.417 4.498 -0.669 1.00 96.81 83 ILE A CA 1
ATOM 664 C C . ILE A 1 83 ? 0.892 4.674 0.783 1.00 96.81 83 ILE A C 1
ATOM 666 O O . ILE A 1 83 ? 0.136 4.392 1.712 1.00 96.81 83 ILE A O 1
ATOM 670 N N . GLN A 1 84 ? 2.102 5.189 1.003 1.00 97.00 84 GLN A N 1
ATOM 671 C CA . GLN A 1 84 ? 2.643 5.472 2.333 1.00 97.00 84 GLN A CA 1
ATOM 672 C C . GLN A 1 84 ? 1.746 6.454 3.096 1.00 97.00 84 GLN A C 1
ATOM 674 O O . GLN A 1 84 ? 1.415 6.210 4.257 1.00 97.00 84 GLN A O 1
ATOM 679 N N . GLY A 1 85 ? 1.271 7.514 2.435 1.00 96.50 85 GLY A N 1
ATOM 680 C CA . GLY A 1 85 ? 0.308 8.458 3.008 1.00 96.50 85 GLY A CA 1
ATOM 681 C C . GLY A 1 85 ? -0.986 7.779 3.466 1.00 96.50 85 GLY A C 1
ATOM 682 O O . GLY A 1 85 ? -1.486 8.069 4.555 1.00 96.50 85 GLY A O 1
ATOM 683 N N . THR A 1 86 ? -1.479 6.806 2.694 1.00 96.81 86 THR A N 1
ATOM 684 C CA . THR A 1 86 ? -2.644 5.983 3.069 1.00 96.81 86 THR A CA 1
ATOM 685 C C . THR A 1 86 ? -2.371 5.163 4.335 1.00 96.81 86 THR A C 1
ATOM 687 O O . THR A 1 86 ? -3.198 5.136 5.248 1.00 96.81 86 THR A O 1
ATOM 690 N N . LEU A 1 87 ? -1.199 4.525 4.432 1.00 97.12 87 LEU A N 1
ATOM 691 C CA . LEU A 1 87 ? -0.802 3.739 5.609 1.00 97.12 87 LEU A CA 1
ATOM 692 C C . LEU A 1 87 ? -0.687 4.611 6.867 1.00 97.12 87 LEU A C 1
ATOM 694 O O . LEU A 1 87 ? -1.183 4.239 7.931 1.00 97.12 87 LEU A O 1
ATOM 698 N N . VAL A 1 88 ? -0.095 5.801 6.741 1.00 95.62 88 VAL A N 1
ATOM 699 C CA . VAL A 1 88 ? 0.010 6.772 7.841 1.00 95.62 88 VAL A CA 1
ATOM 700 C C . VAL A 1 88 ? -1.374 7.238 8.298 1.00 95.62 88 VAL A C 1
ATOM 702 O O . VAL A 1 88 ? -1.626 7.335 9.501 1.00 95.62 88 VAL A O 1
ATOM 705 N N . ALA A 1 89 ? -2.289 7.505 7.363 1.00 94.94 89 ALA 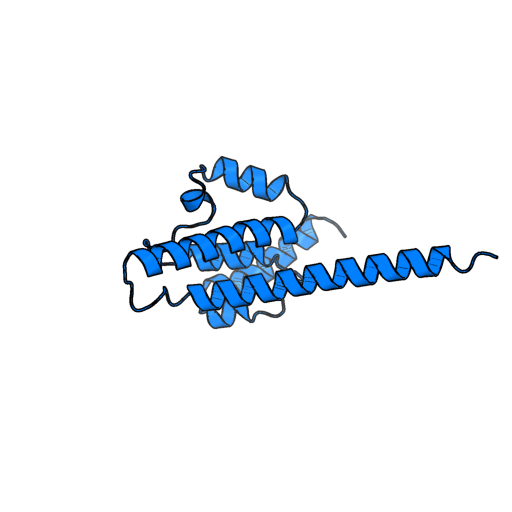A N 1
ATOM 706 C CA . ALA A 1 89 ? -3.663 7.886 7.684 1.00 94.94 89 ALA A CA 1
ATOM 707 C C . ALA A 1 89 ? -4.410 6.763 8.422 1.00 94.94 89 ALA A C 1
ATOM 709 O O . ALA A 1 89 ? -5.074 7.029 9.428 1.00 94.94 89 ALA A O 1
ATOM 710 N N . TYR A 1 90 ? -4.246 5.509 7.985 1.00 95.69 90 TYR A N 1
ATOM 711 C CA . TYR A 1 90 ? -4.791 4.343 8.682 1.00 95.69 90 TYR A CA 1
ATOM 712 C C . TYR A 1 90 ? -4.279 4.256 10.124 1.00 95.69 90 TYR A C 1
ATOM 714 O O . TYR A 1 90 ? -5.087 4.148 11.047 1.00 95.69 90 TYR A O 1
ATOM 722 N N . ALA A 1 91 ? -2.965 4.375 10.336 1.00 94.94 91 ALA A N 1
ATOM 723 C CA . ALA A 1 91 ? -2.367 4.290 11.667 1.00 94.94 91 ALA A CA 1
ATOM 724 C C . ALA A 1 91 ? -2.905 5.371 12.615 1.00 94.94 91 ALA A C 1
ATOM 726 O O . ALA A 1 91 ? -3.347 5.060 13.722 1.00 94.94 91 ALA A O 1
ATOM 727 N N . LYS A 1 92 ? -2.958 6.628 12.152 1.00 94.00 92 LYS A N 1
ATOM 728 C CA . LYS A 1 92 ? -3.539 7.748 12.912 1.00 94.00 92 LYS A CA 1
ATOM 729 C C . LYS A 1 92 ? -5.004 7.493 13.269 1.00 94.00 92 LYS A C 1
ATOM 731 O O . LYS A 1 92 ? -5.424 7.737 14.397 1.00 94.00 92 LYS A O 1
ATOM 736 N N . SER A 1 93 ? -5.781 6.980 12.318 1.00 93.00 93 SER A N 1
ATOM 737 C CA . SER A 1 93 ? -7.197 6.672 12.521 1.00 93.00 93 SER A CA 1
ATOM 738 C C . SER A 1 93 ? -7.405 5.527 13.521 1.00 93.00 93 SER A C 1
ATOM 740 O O . SER A 1 93 ? -8.257 5.620 14.402 1.00 93.00 93 SER A O 1
ATOM 742 N N . ALA A 1 94 ? -6.604 4.462 13.434 1.00 93.00 94 ALA A N 1
ATOM 743 C CA . ALA A 1 94 ? -6.642 3.339 14.368 1.00 93.00 94 ALA A CA 1
ATOM 744 C C . ALA A 1 94 ? -6.269 3.770 15.798 1.00 93.00 94 ALA A C 1
ATOM 746 O O . ALA A 1 94 ? -6.962 3.401 16.747 1.00 93.00 94 ALA A O 1
ATOM 747 N N . GLN A 1 95 ? -5.248 4.622 15.945 1.00 92.38 95 GLN A N 1
ATOM 748 C CA . GLN A 1 95 ? -4.868 5.220 17.230 1.00 92.38 95 GLN A CA 1
ATOM 749 C C . GLN A 1 95 ? -5.998 6.064 17.827 1.00 92.38 95 GLN A C 1
ATOM 751 O O . GLN A 1 95 ? -6.339 5.888 18.994 1.00 92.38 95 GLN A O 1
ATOM 756 N N . ALA A 1 96 ? -6.628 6.931 17.026 1.00 92.50 96 ALA A N 1
ATOM 757 C CA . ALA A 1 96 ? -7.742 7.768 17.476 1.00 92.50 96 ALA A CA 1
ATOM 758 C C . ALA A 1 96 ? -8.960 6.949 17.944 1.00 92.50 96 ALA A C 1
ATOM 760 O O . ALA A 1 96 ? -9.688 7.375 18.837 1.00 92.50 96 ALA A O 1
ATOM 761 N N . ARG A 1 97 ? -9.168 5.757 17.370 1.00 91.94 97 ARG A N 1
ATOM 762 C CA . ARG A 1 97 ? -10.216 4.808 17.785 1.00 91.94 97 ARG A CA 1
ATOM 763 C C . ARG A 1 97 ? -9.841 3.960 19.009 1.00 91.94 97 ARG A C 1
ATOM 765 O O . ARG A 1 97 ? -10.669 3.174 19.459 1.00 91.94 97 ARG A O 1
ATOM 772 N N . GLY A 1 98 ? -8.615 4.067 19.527 1.00 89.69 98 GLY A N 1
ATOM 773 C CA . GLY A 1 98 ? -8.132 3.224 20.626 1.00 89.69 98 GLY A CA 1
ATOM 774 C C . GLY A 1 98 ? -7.968 1.750 20.241 1.00 89.69 98 GLY A C 1
ATOM 775 O O . GLY A 1 98 ? -8.077 0.870 21.098 1.00 89.69 98 GLY A O 1
ATOM 776 N N . VAL A 1 99 ? -7.742 1.463 18.954 1.00 87.00 99 VAL A N 1
ATOM 777 C CA . VAL A 1 99 ? -7.511 0.098 18.466 1.00 87.00 99 VAL A CA 1
ATOM 778 C C . VAL A 1 99 ? -6.214 -0.436 19.076 1.00 87.00 99 VAL A C 1
ATOM 780 O O . VAL A 1 99 ? -5.171 0.208 18.997 1.00 87.00 99 VAL A O 1
ATOM 783 N N . ARG A 1 100 ? -6.286 -1.621 19.691 1.00 81.69 100 ARG A N 1
ATOM 784 C CA . ARG A 1 100 ? -5.146 -2.247 20.380 1.00 81.69 100 ARG A CA 1
ATOM 785 C C . ARG A 1 100 ? -4.169 -2.935 19.429 1.00 81.69 100 ARG A C 1
ATOM 787 O O . ARG A 1 100 ? -2.994 -3.047 19.755 1.00 81.69 100 ARG A O 1
ATOM 794 N N . GLU A 1 101 ? -4.649 -3.372 18.268 1.00 89.50 101 GLU A N 1
ATOM 795 C CA . GLU A 1 101 ? -3.873 -4.137 17.292 1.00 89.50 101 GLU A CA 1
ATOM 796 C C . GLU A 1 101 ? -4.190 -3.673 15.869 1.00 89.50 101 GLU A C 1
ATOM 798 O O . GLU A 1 101 ? -5.352 -3.591 15.473 1.00 89.50 101 GLU A O 1
ATOM 803 N N . TYR A 1 102 ? -3.154 -3.364 15.089 1.00 92.62 102 TYR A N 1
ATOM 804 C CA . TYR A 1 102 ? -3.313 -3.058 13.669 1.00 92.62 102 TYR A CA 1
ATOM 805 C C . TYR A 1 102 ? -3.660 -4.317 12.870 1.00 92.62 102 TYR A C 1
ATOM 807 O O . TYR A 1 102 ? -3.348 -5.438 13.276 1.00 92.62 102 TYR A O 1
ATOM 815 N N . ALA A 1 103 ? -4.223 -4.130 11.675 1.00 93.69 103 ALA A N 1
ATOM 816 C CA . ALA A 1 103 ? -4.386 -5.211 10.713 1.00 93.69 103 ALA A CA 1
ATOM 817 C C . ALA A 1 103 ? -3.055 -5.949 10.484 1.00 93.69 103 ALA A C 1
ATOM 819 O O . ALA A 1 103 ? -2.027 -5.319 10.245 1.00 93.69 103 ALA A O 1
ATOM 820 N N . ALA A 1 104 ? -3.066 -7.284 10.475 1.00 93.50 104 ALA A N 1
ATOM 821 C CA . ALA A 1 104 ? -1.844 -8.090 10.341 1.00 93.50 104 ALA A CA 1
ATOM 822 C C . ALA A 1 104 ? -1.027 -7.782 9.065 1.00 93.50 104 ALA A C 1
ATOM 824 O O . ALA A 1 104 ? 0.188 -7.964 9.035 1.00 93.50 104 ALA A O 1
ATOM 825 N N . VAL A 1 105 ? -1.685 -7.289 8.010 1.00 95.19 105 VAL A N 1
ATOM 826 C CA . VAL A 1 105 ? -1.043 -6.882 6.750 1.00 95.19 105 VAL A CA 1
ATOM 827 C C . VAL A 1 105 ? -0.393 -5.494 6.816 1.00 95.19 105 VAL A C 1
ATOM 829 O O . VAL A 1 105 ? 0.513 -5.216 6.035 1.00 95.19 105 VAL A O 1
ATOM 832 N N . TYR A 1 106 ? -0.801 -4.632 7.752 1.00 95.88 106 TYR A N 1
ATOM 833 C CA . TYR A 1 106 ? -0.281 -3.269 7.903 1.00 95.88 106 TYR A CA 1
ATOM 834 C C . TYR A 1 106 ? 1.245 -3.206 8.079 1.00 95.88 106 TYR A C 1
ATOM 836 O O . TYR A 1 106 ? 1.887 -2.519 7.282 1.00 95.88 106 TYR A O 1
ATOM 844 N N . PRO A 1 107 ? 1.868 -3.917 9.044 1.00 95.25 107 PRO A N 1
ATOM 845 C CA . PRO A 1 107 ? 3.321 -3.856 9.203 1.00 95.25 107 PRO A CA 1
ATOM 846 C C . PRO A 1 107 ? 4.061 -4.411 7.978 1.00 95.25 107 PRO A C 1
ATOM 848 O O . PRO A 1 107 ? 5.110 -3.895 7.613 1.00 95.25 107 PRO A O 1
ATOM 851 N N . VAL A 1 108 ? 3.491 -5.410 7.296 1.00 96.56 108 VAL A N 1
ATOM 852 C CA . VAL A 1 108 ? 4.063 -5.978 6.065 1.00 96.56 108 VAL A CA 1
ATOM 853 C C . VAL A 1 108 ? 4.057 -4.948 4.931 1.00 96.56 108 VAL A C 1
ATOM 855 O O . VAL A 1 108 ? 5.070 -4.759 4.260 1.00 96.56 108 VAL A O 1
ATOM 858 N N . LEU A 1 109 ? 2.931 -4.255 4.741 1.00 96.81 109 LEU A N 1
ATOM 859 C CA . LEU A 1 109 ? 2.786 -3.171 3.769 1.00 96.81 109 LEU A CA 1
ATOM 860 C C . LEU A 1 109 ? 3.751 -2.019 4.053 1.00 96.81 109 LEU A C 1
ATOM 862 O O . LEU A 1 109 ? 4.391 -1.520 3.132 1.00 96.81 109 LEU A O 1
ATOM 866 N N . LEU A 1 110 ? 3.866 -1.614 5.318 1.00 96.31 110 LEU A N 1
ATOM 867 C CA . LEU A 1 110 ? 4.741 -0.518 5.720 1.00 96.31 110 LEU A CA 1
ATOM 868 C C . LEU A 1 110 ? 6.213 -0.843 5.441 1.00 96.31 110 LEU A C 1
ATOM 870 O O . LEU A 1 110 ? 6.916 -0.014 4.867 1.00 96.31 110 LEU A O 1
ATOM 874 N N . THR A 1 111 ? 6.662 -2.053 5.787 1.00 96.12 111 THR A N 1
ATOM 875 C CA . THR A 1 111 ? 8.027 -2.507 5.490 1.00 96.12 111 THR A CA 1
ATOM 876 C C . THR A 1 111 ? 8.289 -2.552 3.987 1.00 96.12 111 THR A C 1
ATOM 878 O O . THR A 1 111 ? 9.298 -2.012 3.543 1.00 96.12 111 THR A O 1
ATOM 881 N N . LEU A 1 112 ? 7.371 -3.130 3.201 1.00 96.12 112 LEU A N 1
ATOM 882 C CA . LEU A 1 112 ? 7.488 -3.196 1.740 1.00 96.12 112 LEU A CA 1
ATOM 883 C C . LEU A 1 112 ? 7.638 -1.796 1.127 1.00 96.12 112 LEU A C 1
ATOM 885 O O . LEU A 1 112 ? 8.565 -1.540 0.363 1.00 96.12 112 LEU A O 1
ATOM 889 N N . VAL A 1 113 ? 6.732 -0.880 1.473 1.00 96.62 113 VAL A N 1
ATOM 890 C CA . VAL A 1 113 ? 6.701 0.472 0.901 1.00 96.62 113 VAL A CA 1
ATOM 891 C C . VAL A 1 113 ? 7.947 1.263 1.291 1.00 96.62 113 VAL A C 1
ATOM 893 O O . VAL A 1 113 ? 8.569 1.873 0.426 1.00 96.62 113 VAL A O 1
ATOM 896 N N . ASN A 1 114 ? 8.356 1.218 2.561 1.00 95.44 114 ASN A N 1
ATOM 897 C CA . ASN A 1 114 ? 9.539 1.946 3.022 1.00 95.44 114 ASN A CA 1
ATOM 898 C C . ASN A 1 114 ? 10.833 1.396 2.408 1.00 95.44 114 ASN A C 1
ATOM 900 O O . ASN A 1 114 ? 11.685 2.182 2.006 1.00 95.44 114 ASN A O 1
ATOM 904 N N . ALA A 1 115 ? 10.975 0.072 2.289 1.00 94.38 115 ALA A N 1
ATOM 905 C CA . ALA A 1 115 ? 12.156 -0.532 1.674 1.00 94.38 115 ALA A CA 1
ATOM 906 C C . ALA A 1 115 ? 12.347 -0.054 0.224 1.00 94.38 115 ALA A C 1
ATOM 908 O O . ALA A 1 115 ? 13.445 0.352 -0.152 1.00 94.38 115 ALA A O 1
ATOM 909 N N . HIS A 1 116 ? 11.270 -0.025 -0.566 1.00 94.50 116 HIS A N 1
ATOM 910 C CA . HIS A 1 116 ? 11.342 0.397 -1.967 1.00 94.50 116 HIS A CA 1
ATOM 911 C C . HIS A 1 116 ? 11.377 1.920 -2.164 1.00 94.50 116 HIS A C 1
ATOM 913 O O . HIS A 1 116 ? 11.945 2.377 -3.151 1.00 94.50 116 HIS A O 1
ATOM 919 N N . LEU A 1 117 ? 10.845 2.718 -1.232 1.00 93.81 117 LEU A N 1
ATOM 920 C CA . LEU A 1 117 ? 11.037 4.175 -1.239 1.00 93.81 117 LEU A CA 1
ATOM 921 C C . LEU A 1 117 ? 12.481 4.572 -0.926 1.00 93.81 117 LEU A C 1
ATOM 923 O O . LEU A 1 117 ? 13.018 5.482 -1.558 1.00 93.81 117 LEU A O 1
ATOM 927 N N . ASN A 1 118 ? 13.111 3.883 0.025 1.00 90.69 118 ASN A N 1
ATOM 928 C CA . ASN A 1 118 ? 14.503 4.136 0.383 1.00 90.69 118 ASN A CA 1
ATOM 929 C C . ASN A 1 118 ? 15.437 3.736 -0.764 1.00 90.69 118 ASN A C 1
ATOM 931 O O . ASN A 1 118 ? 16.327 4.504 -1.103 1.00 90.69 118 ASN A O 1
ATOM 935 N N . ALA A 1 119 ? 15.178 2.588 -1.402 1.00 86.75 119 ALA A N 1
ATOM 936 C CA . ALA A 1 119 ? 15.928 2.153 -2.579 1.00 86.75 119 ALA A CA 1
ATOM 937 C C . ALA A 1 119 ? 15.791 3.129 -3.762 1.00 86.75 119 ALA A C 1
ATOM 939 O O . ALA A 1 119 ? 16.768 3.388 -4.455 1.00 86.75 119 ALA A O 1
ATOM 940 N N . ALA A 1 120 ? 14.601 3.705 -3.975 1.00 78.00 120 ALA A N 1
ATOM 941 C CA . ALA A 1 120 ? 14.406 4.724 -5.006 1.00 78.00 120 ALA A CA 1
ATOM 942 C C . ALA A 1 120 ? 15.187 6.014 -4.692 1.00 78.00 120 ALA A C 1
ATOM 944 O O . ALA A 1 120 ? 15.843 6.562 -5.568 1.00 78.00 120 ALA A O 1
ATOM 945 N N . SER A 1 121 ? 15.184 6.447 -3.427 1.00 72.12 121 SER A N 1
ATOM 946 C CA . SER A 1 121 ? 15.913 7.649 -2.992 1.00 72.12 121 SER A CA 1
ATOM 947 C C . SER A 1 121 ? 17.438 7.501 -3.118 1.00 72.12 121 SER A C 1
ATOM 949 O O . SER A 1 121 ? 18.108 8.474 -3.443 1.00 72.12 121 SER A O 1
ATOM 951 N N . SER A 1 122 ? 17.994 6.300 -2.899 1.00 66.69 122 SER A N 1
ATOM 952 C CA . SER A 1 122 ? 19.435 6.050 -3.078 1.00 66.69 122 SER A CA 1
ATOM 953 C C . SER A 1 122 ? 19.877 6.076 -4.542 1.00 66.69 122 SER A C 1
ATOM 955 O O . SER A 1 122 ? 20.984 6.515 -4.835 1.00 66.69 122 SER A O 1
ATOM 957 N N . THR A 1 123 ? 19.018 5.645 -5.471 1.00 62.31 123 THR A N 1
ATOM 958 C CA . THR A 1 123 ? 19.319 5.697 -6.912 1.00 62.31 123 THR A CA 1
ATOM 959 C C . THR A 1 123 ? 19.336 7.136 -7.428 1.00 62.31 123 THR A C 1
ATOM 961 O O . THR A 1 123 ? 20.180 7.474 -8.255 1.00 62.31 123 THR A O 1
ATOM 964 N N . ASP A 1 124 ? 18.454 7.995 -6.909 1.00 57.88 124 ASP A N 1
ATOM 965 C CA . ASP A 1 124 ? 18.432 9.421 -7.259 1.00 57.88 124 ASP A CA 1
ATOM 966 C C . ASP A 1 124 ? 19.722 10.138 -6.807 1.00 57.88 124 ASP A C 1
ATOM 968 O O . ASP A 1 124 ? 20.224 11.023 -7.501 1.00 57.88 124 ASP A O 1
ATOM 972 N N . GLU A 1 125 ? 20.292 9.734 -5.665 1.00 60.56 125 GLU A N 1
ATOM 973 C CA . GLU A 1 125 ? 21.525 10.307 -5.112 1.00 60.56 125 GLU A CA 1
ATOM 974 C C . GLU A 1 125 ? 22.777 9.841 -5.883 1.00 60.56 125 GLU A C 1
ATOM 976 O O . GLU A 1 125 ? 23.617 10.667 -6.236 1.00 60.56 125 GLU A O 1
ATOM 981 N N . GLU A 1 126 ? 22.869 8.555 -6.245 1.00 60.50 126 GLU A N 1
ATOM 982 C CA . GLU A 1 126 ? 23.955 8.021 -7.090 1.00 60.50 126 GLU A CA 1
ATOM 983 C C . GLU A 1 126 ? 23.952 8.632 -8.503 1.00 60.50 126 GLU A C 1
ATOM 985 O O . GLU A 1 126 ? 25.004 9.031 -9.009 1.00 60.50 126 GLU A O 1
ATOM 990 N N . ALA A 1 127 ? 22.772 8.789 -9.117 1.00 59.81 127 ALA A N 1
ATOM 991 C CA . ALA A 1 127 ? 22.635 9.414 -10.433 1.00 59.81 127 ALA A CA 1
ATOM 992 C C . ALA A 1 127 ? 23.043 10.898 -10.422 1.00 59.81 127 ALA A C 1
ATOM 994 O O . ALA A 1 127 ? 23.636 11.396 -11.384 1.00 59.81 127 ALA A O 1
ATOM 995 N N . ASN A 1 128 ? 22.765 11.617 -9.330 1.00 56.75 128 ASN A N 1
ATOM 996 C CA . ASN A 1 128 ? 23.157 13.018 -9.194 1.00 56.75 128 ASN A CA 1
ATOM 997 C C . ASN A 1 128 ? 24.683 13.175 -9.032 1.00 56.75 128 ASN A C 1
ATOM 999 O O . ASN A 1 128 ? 25.271 14.074 -9.630 1.00 56.75 128 ASN A O 1
ATOM 1003 N N . VAL A 1 129 ? 25.338 12.257 -8.310 1.00 63.00 129 VAL A N 1
ATOM 1004 C CA . VAL A 1 129 ? 26.801 12.259 -8.121 1.00 63.00 129 VAL A CA 1
ATOM 1005 C C . VAL A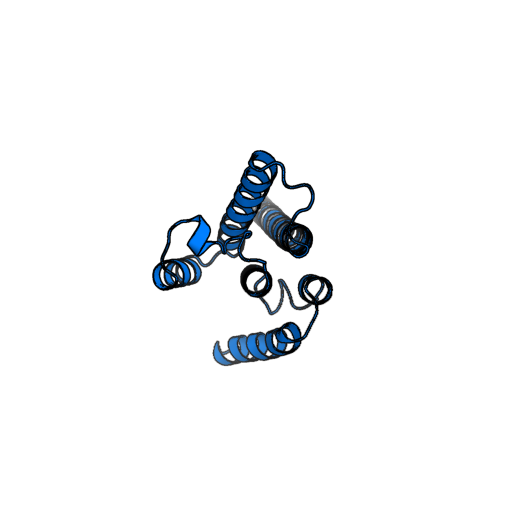 1 129 ? 27.554 11.939 -9.421 1.00 63.00 129 VAL A C 1
ATOM 1007 O O . VAL A 1 129 ? 28.511 12.637 -9.750 1.00 63.00 129 VAL A O 1
ATOM 1010 N N . GLU A 1 130 ? 27.129 10.946 -10.213 1.00 61.03 130 GLU A N 1
ATOM 1011 C CA . GLU A 1 130 ? 27.783 10.629 -11.503 1.00 61.03 130 GLU A CA 1
ATOM 1012 C C . GLU A 1 130 ? 27.691 11.777 -12.523 1.00 61.03 130 GLU A C 1
ATOM 1014 O O . GLU A 1 130 ? 28.615 11.999 -13.317 1.00 61.03 130 GLU A O 1
ATOM 1019 N N . THR A 1 131 ? 26.594 12.536 -12.4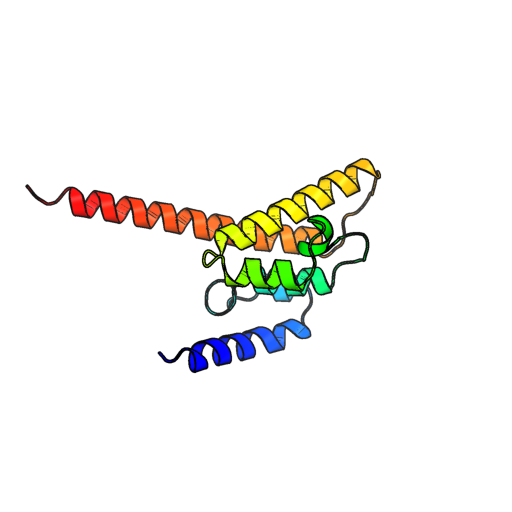77 1.00 60.62 131 THR A N 1
ATOM 1020 C CA . THR A 1 131 ? 26.376 13.687 -13.361 1.00 60.62 131 THR A CA 1
ATOM 1021 C C . THR A 1 131 ? 27.297 14.858 -12.995 1.00 60.62 131 THR A C 1
ATOM 1023 O O . THR A 1 131 ? 27.834 15.518 -13.886 1.00 60.62 131 THR A O 1
ATOM 1026 N N . GLU A 1 132 ? 27.548 15.090 -11.702 1.00 58.22 132 GLU A N 1
ATOM 1027 C CA . GLU A 1 132 ? 28.497 16.111 -11.234 1.00 58.22 132 GLU A CA 1
ATOM 1028 C C . GLU A 1 132 ? 29.959 15.729 -11.508 1.00 58.22 132 GLU A C 1
ATOM 1030 O O . GLU A 1 132 ? 30.746 16.582 -11.923 1.00 58.22 132 GLU A O 1
ATOM 1035 N N . VAL A 1 133 ? 30.326 14.451 -11.355 1.00 61.88 133 VAL A N 1
ATOM 1036 C CA . VAL A 1 133 ? 31.694 13.976 -11.637 1.00 61.88 133 VAL A CA 1
ATOM 1037 C C . VAL A 1 133 ? 32.022 14.078 -13.132 1.00 61.88 133 VAL A C 1
ATOM 1039 O O . VAL A 1 133 ? 33.086 14.581 -13.487 1.00 61.88 133 VAL A O 1
ATOM 1042 N N . SER A 1 134 ? 31.090 13.721 -14.025 1.00 60.22 134 SER A N 1
ATOM 1043 C CA . SER A 1 134 ? 31.288 13.871 -15.482 1.00 60.22 134 SER A CA 1
ATOM 1044 C C . SER A 1 134 ? 31.354 15.331 -15.950 1.00 60.22 134 SER A C 1
ATOM 1046 O O . SER A 1 134 ? 31.954 15.619 -16.984 1.00 60.22 134 SER A O 1
ATOM 1048 N N . ALA A 1 135 ? 30.756 16.267 -15.207 1.00 64.38 135 ALA A N 1
ATOM 1049 C CA . ALA A 1 135 ? 30.848 17.700 -15.495 1.00 64.38 135 ALA A CA 1
ATOM 1050 C C . ALA A 1 135 ? 32.167 18.335 -14.999 1.00 64.38 135 ALA A C 1
ATOM 1052 O O . ALA A 1 135 ? 32.519 19.429 -15.441 1.00 64.38 135 ALA A O 1
ATOM 1053 N N . GLY A 1 136 ? 32.893 17.661 -14.099 1.00 57.88 136 GLY A N 1
ATOM 1054 C CA . GLY A 1 136 ? 34.132 18.148 -13.483 1.00 57.88 136 GLY A CA 1
ATOM 1055 C C . GLY A 1 136 ? 35.435 17.748 -14.187 1.00 57.88 136 GLY A C 1
ATOM 1056 O O . GLY A 1 136 ? 36.458 18.379 -13.940 1.00 57.88 136 GLY A O 1
ATOM 1057 N N . GLU A 1 137 ? 35.428 16.753 -15.081 1.00 56.38 137 GLU A N 1
ATOM 1058 C CA . GLU A 1 137 ? 36.640 16.240 -15.759 1.00 56.38 137 GLU A CA 1
ATOM 1059 C C . GLU A 1 137 ? 36.923 16.888 -17.132 1.00 56.38 137 GLU A C 1
ATOM 1061 O O . GLU A 1 137 ? 37.556 16.300 -18.008 1.00 56.38 137 GLU A O 1
ATOM 1066 N N . GLY A 1 138 ? 36.456 18.121 -17.335 1.00 57.72 138 GLY A N 1
ATOM 1067 C CA . GLY A 1 138 ? 36.631 18.874 -18.577 1.00 57.72 138 GLY A CA 1
ATOM 1068 C C . GLY A 1 138 ? 37.434 20.162 -18.419 1.00 57.72 138 GLY A C 1
ATOM 1069 O O . GLY A 1 138 ? 36.914 21.203 -18.805 1.00 57.72 138 GLY A O 1
ATOM 1070 N N . PHE A 1 139 ? 38.656 20.116 -17.873 1.00 43.09 139 PHE A N 1
ATOM 1071 C CA . PHE A 1 139 ? 39.650 21.199 -17.992 1.00 43.09 139 PHE A CA 1
ATOM 1072 C C . PHE A 1 139 ? 41.086 20.670 -18.025 1.00 43.09 139 PHE A C 1
ATOM 1074 O O . PHE A 1 139 ? 41.457 19.898 -17.115 1.00 43.09 139 PHE A O 1
#

Sequence (139 aa):
MSDLGQHYRRLRAFRPLLFQSAHHVANNPSIGEALPASLVAHLLFSRAPVDMQSPHTAAGWSVSRYVSWLLDYPEESDRLRFIQGTLVAYAKSAQARGVREYAAVYPVLLTLVNAHLNAASSTDEEANVETEVSAGEGF

Solvent-accessible surface area (backbone atoms only — not comparable to full-atom values): 8158 Å² total; per-residue (Å²): 130,63,68,67,60,54,54,51,50,30,52,64,66,48,59,65,44,79,81,45,55,70,69,59,47,63,67,41,80,51,51,74,74,61,34,59,56,55,62,53,45,52,59,50,44,77,70,43,56,87,92,53,62,42,58,38,61,72,70,73,43,52,68,68,60,42,52,50,52,59,70,74,45,83,54,65,57,60,54,32,50,53,45,49,52,42,53,53,51,48,52,55,52,39,55,74,71,66,56,90,71,77,62,86,56,51,65,50,47,51,52,45,45,52,55,54,45,51,54,50,55,52,52,56,52,53,56,52,50,56,55,53,54,67,69,65,77,77,127